Protein AF-A0AB72ZV58-F1 (afdb_monomer_lite)

Foldseek 3Di:
DDCVLCVVLVLLSVLVVVCVVLVDPFFPDWDDPAAQWIWTQGPVRDIDIGGDNVRGPVSVVSNVVSVCVSVVHDD

Radius of gyration: 13.17 Å; chains: 1; bounding box: 29×23×32 Å

pLDDT: mean 90.04, std 6.02, range [59.75, 95.56]

Organism: NCBI:txid1159019

Sequence (75 aa):
MDLDKLKDYRALRNAILRLLPYLDSGITELIMNKEKEIWLYKLNGVREKVFDENLDKAFILGFGEQLASFRDLFF

Secondary structure (DSSP, 8-state):
---GGGTT-HHHHHHHHHHGGGS-TTEEEEEEEETTEEEEEETTS-EEEEE-TTS-HHHHHHHHHHHHHHTT---

Structure (mmCIF, N/CA/C/O backbone):
data_AF-A0AB72ZV58-F1
#
_entry.id   AF-A0AB72ZV58-F1
#
loop_
_atom_site.group_PDB
_atom_site.id
_atom_site.type_symbol
_atom_site.label_atom_id
_atom_site.label_alt_id
_atom_site.label_comp_id
_atom_site.label_asym_id
_atom_site.label_entity_id
_atom_site.label_seq_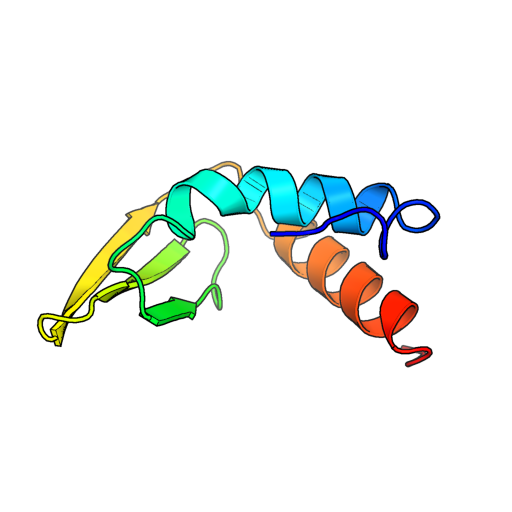id
_atom_site.pdbx_PDB_ins_code
_atom_site.Cartn_x
_atom_site.Cartn_y
_atom_site.Cartn_z
_atom_site.occupancy
_atom_site.B_iso_or_equiv
_atom_site.auth_seq_id
_atom_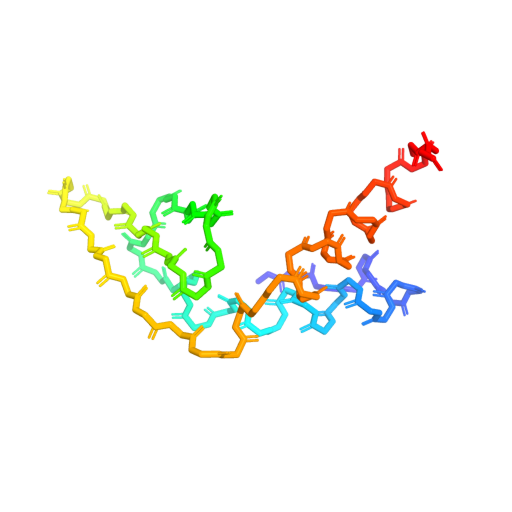site.auth_comp_id
_atom_site.auth_asym_id
_atom_site.auth_atom_id
_atom_site.pdbx_PDB_model_num
ATOM 1 N N . MET A 1 1 ? -7.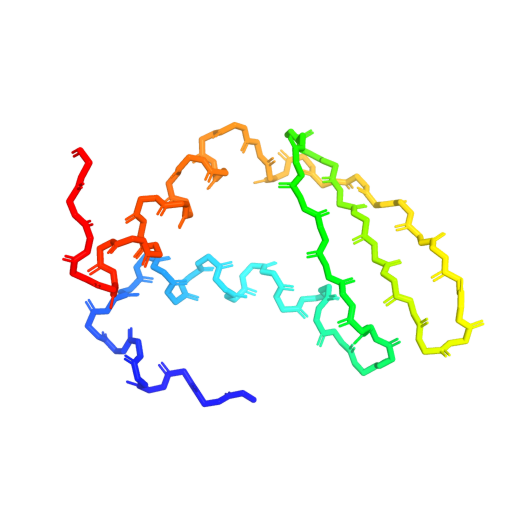346 -11.667 -3.569 1.00 71.62 1 MET A N 1
ATOM 2 C CA . MET A 1 1 ? -6.823 -10.709 -4.567 1.00 71.62 1 MET A CA 1
ATOM 3 C C . MET A 1 1 ? -6.075 -11.494 -5.629 1.00 71.62 1 MET A C 1
ATOM 5 O O . MET A 1 1 ? -5.230 -12.298 -5.260 1.00 71.62 1 MET A O 1
ATOM 9 N N . ASP A 1 2 ? -6.415 -11.307 -6.902 1.00 80.69 2 ASP A N 1
ATOM 10 C CA . ASP A 1 2 ? -5.710 -11.929 -8.029 1.00 80.69 2 ASP A CA 1
ATOM 11 C C . ASP A 1 2 ? -4.495 -11.065 -8.412 1.00 80.69 2 ASP A C 1
ATOM 13 O O . ASP A 1 2 ? -4.652 -9.909 -8.811 1.00 80.69 2 ASP A O 1
ATOM 17 N N . LEU A 1 3 ? -3.289 -11.611 -8.230 1.00 84.06 3 LEU A N 1
ATOM 18 C CA . LEU A 1 3 ? -2.019 -10.938 -8.518 1.00 84.06 3 LEU A CA 1
ATOM 19 C C . LEU A 1 3 ? -1.411 -11.367 -9.861 1.00 84.06 3 LEU A C 1
ATOM 21 O O . LEU A 1 3 ? -0.329 -10.887 -10.204 1.00 84.06 3 LEU A O 1
ATOM 25 N N . ASP A 1 4 ? -2.080 -12.217 -10.644 1.00 86.44 4 ASP A N 1
ATOM 26 C CA . ASP A 1 4 ? -1.552 -12.695 -11.929 1.00 86.44 4 ASP A CA 1
ATOM 27 C C . ASP A 1 4 ? -1.447 -11.566 -12.958 1.00 86.44 4 ASP A C 1
ATOM 29 O O . ASP A 1 4 ? -0.563 -11.567 -13.817 1.00 86.44 4 ASP A O 1
ATOM 33 N N . LYS A 1 5 ? -2.268 -10.521 -12.801 1.00 85.12 5 LYS A N 1
ATOM 34 C CA . LYS A 1 5 ? -2.170 -9.265 -13.565 1.00 85.12 5 LYS A CA 1
ATOM 35 C C . LYS A 1 5 ? -0.840 -8.530 -13.363 1.00 85.12 5 LYS A C 1
ATOM 37 O O . LYS A 1 5 ? -0.510 -7.649 -14.147 1.00 85.12 5 LYS A O 1
ATOM 42 N N . LEU A 1 6 ? -0.078 -8.890 -12.331 1.00 87.81 6 LEU A N 1
ATOM 43 C CA . LEU A 1 6 ? 1.220 -8.307 -11.993 1.00 87.81 6 LEU A CA 1
ATOM 44 C C . LEU A 1 6 ? 2.384 -9.264 -12.272 1.00 87.81 6 LEU A C 1
ATOM 46 O O . LEU A 1 6 ? 3.488 -9.034 -11.779 1.00 87.81 6 LEU A O 1
ATOM 50 N N . LYS A 1 7 ? 2.168 -10.341 -13.041 1.00 87.25 7 LYS A N 1
ATOM 51 C CA . LYS A 1 7 ? 3.204 -11.346 -13.347 1.00 87.25 7 LYS A CA 1
ATOM 52 C C . LYS A 1 7 ? 4.489 -10.737 -13.928 1.00 87.25 7 LYS A C 1
ATOM 54 O O . LYS A 1 7 ? 5.584 -11.171 -13.567 1.00 87.25 7 LYS A O 1
ATOM 59 N N . ASP A 1 8 ? 4.342 -9.694 -14.744 1.00 89.25 8 ASP A N 1
ATOM 60 C CA . ASP A 1 8 ? 5.446 -8.983 -15.396 1.00 89.25 8 ASP A CA 1
ATOM 61 C C . ASP A 1 8 ? 5.962 -7.803 -14.542 1.00 89.25 8 ASP A C 1
ATOM 63 O O . ASP A 1 8 ? 7.075 -7.325 -14.739 1.00 89.25 8 ASP A O 1
ATOM 67 N N . TYR A 1 9 ? 5.215 -7.405 -13.504 1.00 90.94 9 TYR A N 1
ATOM 68 C CA . TYR A 1 9 ? 5.528 -6.301 -12.589 1.00 90.94 9 TYR A CA 1
ATOM 69 C C . TYR A 1 9 ? 5.965 -6.831 -11.218 1.00 90.94 9 TYR A C 1
ATOM 71 O O . TYR A 1 9 ? 5.330 -6.585 -10.189 1.00 90.94 9 TYR A O 1
ATOM 79 N N . ARG A 1 10 ? 7.069 -7.590 -11.190 1.00 91.31 10 ARG A N 1
ATOM 80 C CA . ARG A 1 10 ? 7.548 -8.285 -9.976 1.00 91.31 10 ARG A CA 1
ATOM 81 C C . ARG A 1 10 ? 7.744 -7.353 -8.779 1.00 91.31 10 ARG A C 1
ATOM 83 O O . ARG A 1 10 ? 7.383 -7.721 -7.665 1.00 91.31 10 ARG A O 1
AT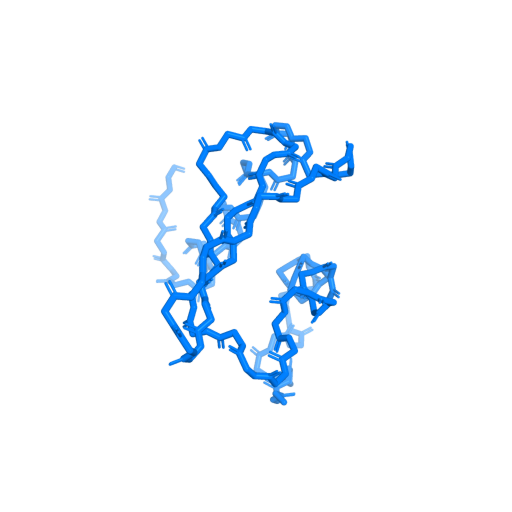OM 90 N N . ALA A 1 11 ? 8.291 -6.158 -9.000 1.00 91.25 11 ALA A N 1
ATOM 91 C CA . ALA A 1 11 ? 8.509 -5.185 -7.932 1.00 91.25 11 ALA A CA 1
ATOM 92 C C . ALA A 1 11 ? 7.181 -4.666 -7.353 1.00 91.25 11 ALA A C 1
ATOM 94 O O . ALA A 1 11 ? 7.006 -4.689 -6.135 1.00 91.25 11 ALA A O 1
ATOM 95 N N . LEU A 1 12 ? 6.210 -4.311 -8.207 1.00 93.00 12 LEU A N 1
ATOM 96 C CA . LEU A 1 12 ? 4.866 -3.920 -7.768 1.00 93.00 12 LEU A CA 1
ATOM 97 C C . LEU A 1 12 ? 4.162 -5.050 -7.008 1.00 93.00 12 LEU A C 1
ATOM 99 O O . LEU A 1 12 ? 3.587 -4.826 -5.944 1.00 93.00 12 LEU A O 1
ATOM 103 N N . ARG A 1 13 ? 4.251 -6.283 -7.521 1.00 93.69 13 ARG A N 1
ATOM 104 C CA . ARG A 1 13 ? 3.697 -7.467 -6.857 1.00 93.69 13 ARG A CA 1
ATOM 105 C C . ARG A 1 13 ? 4.279 -7.639 -5.454 1.00 93.69 13 ARG A C 1
ATOM 107 O O . ARG A 1 13 ? 3.518 -7.822 -4.510 1.00 93.69 13 ARG A O 1
ATOM 114 N N . ASN A 1 14 ? 5.600 -7.549 -5.304 1.00 91.81 14 ASN A N 1
ATOM 115 C CA . ASN A 1 14 ? 6.263 -7.672 -4.004 1.00 91.81 14 ASN A CA 1
ATOM 116 C C . ASN A 1 14 ? 5.865 -6.548 -3.039 1.00 91.81 14 ASN A C 1
ATOM 118 O O . ASN A 1 14 ? 5.661 -6.808 -1.855 1.00 91.81 14 ASN A O 1
ATOM 122 N N . ALA A 1 15 ? 5.707 -5.319 -3.537 1.00 91.31 15 ALA A N 1
ATOM 123 C CA . ALA A 1 15 ? 5.241 -4.205 -2.720 1.00 91.31 15 ALA A CA 1
ATOM 124 C C . ALA A 1 15 ? 3.810 -4.432 -2.203 1.00 91.31 15 ALA A C 1
ATOM 126 O O . ALA A 1 15 ? 3.557 -4.265 -1.013 1.00 91.31 15 ALA A O 1
ATOM 127 N N . ILE A 1 16 ? 2.894 -4.908 -3.053 1.00 91.06 16 ILE A N 1
ATOM 128 C CA . ILE A 1 16 ? 1.522 -5.247 -2.643 1.00 91.06 16 ILE A CA 1
ATOM 129 C C . ILE A 1 16 ? 1.507 -6.414 -1.650 1.00 91.06 16 ILE A C 1
ATOM 131 O O . ILE A 1 16 ? 0.770 -6.365 -0.669 1.00 91.06 16 ILE A O 1
ATOM 135 N N . LEU A 1 17 ? 2.341 -7.441 -1.856 1.00 91.19 17 LEU A N 1
ATOM 136 C CA . LEU A 1 17 ? 2.478 -8.548 -0.903 1.00 91.19 17 LEU A CA 1
ATOM 137 C C . LEU A 1 17 ? 2.916 -8.059 0.485 1.00 91.19 17 LEU A C 1
ATOM 139 O O . LEU A 1 17 ? 2.432 -8.580 1.484 1.00 91.19 17 LEU A O 1
ATOM 143 N N . ARG A 1 18 ? 3.776 -7.035 0.558 1.00 89.75 18 ARG A N 1
ATOM 144 C CA . ARG A 1 18 ? 4.190 -6.419 1.828 1.00 89.75 18 ARG A CA 1
ATOM 145 C C . ARG A 1 18 ? 3.050 -5.673 2.523 1.00 89.75 18 ARG A C 1
ATOM 147 O O . ARG A 1 18 ? 3.027 -5.618 3.744 1.00 89.75 18 ARG A O 1
ATOM 154 N N . LEU A 1 19 ? 2.102 -5.136 1.755 1.00 91.00 19 LEU A N 1
ATOM 155 C CA . LEU A 1 19 ? 0.931 -4.431 2.279 1.00 91.00 19 LEU A CA 1
ATOM 156 C C . LEU A 1 19 ? -0.225 -5.366 2.663 1.00 91.00 19 LEU A C 1
ATOM 158 O O . LEU A 1 19 ? -1.128 -4.936 3.374 1.00 91.00 19 LEU A O 1
ATOM 162 N N . LEU A 1 20 ? -0.208 -6.636 2.238 1.00 89.12 20 LEU A N 1
ATOM 163 C CA . LEU A 1 20 ? -1.280 -7.601 2.518 1.00 89.12 20 LEU A CA 1
ATOM 164 C C . LEU A 1 20 ? -1.711 -7.692 3.992 1.00 89.12 20 LEU A C 1
ATOM 166 O O . LEU A 1 20 ? -2.920 -7.739 4.211 1.00 89.12 20 LEU A O 1
ATOM 170 N N . PRO A 1 21 ? -0.806 -7.685 4.995 1.00 88.62 21 PRO A N 1
ATOM 171 C CA . PRO A 1 21 ? -1.205 -7.735 6.406 1.00 88.62 21 PRO A CA 1
ATOM 172 C C . PRO A 1 21 ? -2.118 -6.577 6.835 1.00 88.62 21 PRO A C 1
ATOM 174 O O . PRO A 1 21 ? -2.851 -6.693 7.810 1.00 88.62 21 PRO A O 1
ATOM 177 N N . TYR A 1 22 ? -2.083 -5.465 6.101 1.00 89.12 22 TYR A N 1
ATOM 178 C CA . TYR A 1 22 ? -2.874 -4.264 6.349 1.00 89.12 22 TYR A CA 1
ATOM 179 C C . TYR A 1 22 ? -4.135 -4.176 5.481 1.00 89.12 22 TYR A C 1
ATOM 181 O O . TYR A 1 22 ? -4.940 -3.266 5.658 1.00 89.12 22 TYR A O 1
ATOM 189 N N . LEU A 1 23 ? -4.300 -5.097 4.530 1.00 82.75 23 LEU A N 1
ATOM 190 C CA . LEU A 1 23 ? -5.445 -5.192 3.618 1.00 82.75 23 LEU A CA 1
ATOM 191 C C . LEU A 1 23 ? -6.406 -6.316 4.034 1.00 82.75 23 LEU A C 1
ATOM 193 O O . LEU A 1 23 ? -7.144 -6.849 3.203 1.00 82.75 23 LEU A O 1
ATOM 197 N N . ASP A 1 24 ? -6.357 -6.707 5.307 1.00 79.75 24 ASP A N 1
ATOM 198 C CA . ASP A 1 24 ? -7.200 -7.759 5.861 1.00 79.75 24 ASP A CA 1
ATOM 199 C C . ASP A 1 24 ? -8.686 -7.349 5.904 1.00 79.75 24 ASP A C 1
ATOM 201 O O . ASP A 1 24 ? -9.056 -6.172 5.804 1.00 79.75 24 ASP A O 1
ATOM 205 N N . SER A 1 25 ? -9.560 -8.344 6.054 1.00 75.56 25 SER A N 1
ATOM 206 C CA . SER A 1 25 ? -11.004 -8.153 6.145 1.00 75.56 25 SER A CA 1
ATOM 207 C C . SER A 1 25 ? -11.361 -7.162 7.257 1.00 75.56 25 SER A C 1
ATOM 209 O O . SER A 1 25 ? -11.002 -7.339 8.418 1.00 75.56 25 SER A O 1
ATOM 211 N N . GLY A 1 26 ? -12.127 -6.128 6.907 1.00 86.25 26 GLY A N 1
ATOM 212 C CA . GLY A 1 26 ? -12.565 -5.088 7.840 1.00 86.25 26 GLY A CA 1
ATOM 213 C C . GLY A 1 26 ? -11.852 -3.749 7.677 1.00 86.25 26 GLY A C 1
ATOM 214 O O . GLY A 1 26 ? -12.344 -2.764 8.231 1.00 86.25 26 GLY A O 1
ATOM 215 N N . ILE A 1 27 ? -10.770 -3.688 6.892 1.00 92.19 27 ILE A N 1
ATOM 216 C CA . ILE A 1 27 ? -10.147 -2.434 6.452 1.00 92.19 27 ILE A CA 1
ATOM 217 C C . ILE A 1 27 ? -10.843 -1.928 5.182 1.00 92.19 27 ILE A C 1
ATOM 219 O O . ILE A 1 27 ? -11.024 -2.671 4.220 1.00 92.19 27 ILE A O 1
ATOM 223 N N . THR A 1 28 ? -11.244 -0.659 5.177 1.00 92.44 28 THR A N 1
ATOM 224 C CA . THR A 1 28 ? -11.832 0.031 4.020 1.00 92.44 28 THR A CA 1
ATOM 225 C C . THR A 1 28 ? -10.807 0.858 3.263 1.00 92.44 28 THR A C 1
ATOM 227 O O . THR A 1 28 ? -10.882 0.954 2.042 1.00 92.44 28 THR A O 1
ATOM 230 N N . GLU A 1 29 ? -9.858 1.465 3.979 1.00 93.38 29 GLU A N 1
ATOM 231 C CA . GLU A 1 29 ? -8.830 2.324 3.394 1.00 93.38 29 GLU A CA 1
ATOM 232 C C . GLU A 1 29 ? -7.499 2.122 4.117 1.00 93.38 29 GLU A C 1
ATOM 234 O O . GLU A 1 29 ? -7.450 1.992 5.344 1.00 93.38 29 GLU A O 1
ATOM 239 N N . LEU A 1 30 ? -6.421 2.144 3.336 1.00 93.81 30 LEU A N 1
ATOM 240 C CA . LEU A 1 30 ? -5.042 2.177 3.803 1.00 93.81 30 LEU A CA 1
ATOM 241 C C . LEU A 1 30 ? -4.400 3.447 3.254 1.00 93.81 30 LEU A C 1
ATOM 243 O O . LEU A 1 30 ? -4.373 3.652 2.040 1.00 93.81 30 LEU A O 1
ATOM 247 N N . ILE A 1 31 ? -3.871 4.289 4.138 1.00 93.62 31 ILE A N 1
ATOM 248 C CA . ILE A 1 31 ? -3.210 5.544 3.766 1.00 93.62 31 ILE A CA 1
ATOM 249 C C . ILE A 1 31 ? -1.775 5.535 4.288 1.00 93.62 31 ILE A C 1
ATOM 251 O O . ILE A 1 31 ? -1.545 5.320 5.476 1.00 93.62 31 ILE A O 1
ATOM 255 N N . MET A 1 32 ? -0.817 5.822 3.406 1.00 92.00 32 MET A N 1
ATOM 256 C CA . MET A 1 32 ? 0.614 5.899 3.711 1.00 92.00 32 MET A CA 1
ATOM 257 C C . MET A 1 32 ? 1.192 7.172 3.077 1.00 92.00 32 MET A C 1
ATOM 259 O O . MET A 1 32 ? 1.681 7.158 1.952 1.00 92.00 32 MET A O 1
ATOM 263 N N . ASN A 1 33 ? 1.098 8.292 3.799 1.00 83.19 33 ASN A N 1
ATOM 264 C CA . ASN A 1 33 ? 1.570 9.607 3.327 1.00 83.19 33 ASN A CA 1
ATOM 265 C C . ASN A 1 33 ? 2.906 10.026 3.952 1.00 83.19 33 ASN A C 1
ATOM 267 O O . ASN A 1 33 ? 3.507 11.018 3.541 1.00 83.19 33 ASN A O 1
ATOM 271 N N . LYS A 1 34 ? 3.353 9.301 4.976 1.00 90.25 34 LYS A N 1
ATOM 272 C CA . LYS A 1 34 ? 4.596 9.552 5.694 1.00 90.25 34 LYS A CA 1
ATOM 273 C C . LYS A 1 34 ? 5.323 8.228 5.861 1.00 90.25 34 LYS A C 1
ATOM 275 O O . LYS A 1 34 ? 4.689 7.200 6.077 1.00 90.25 34 LYS A O 1
ATOM 280 N N . GLU A 1 35 ? 6.647 8.268 5.750 1.00 92.81 35 GLU A N 1
ATOM 281 C CA . GLU A 1 35 ? 7.476 7.090 5.988 1.00 92.81 35 GLU A CA 1
ATOM 282 C C . GLU A 1 35 ? 7.147 6.460 7.340 1.00 92.81 35 GLU A C 1
ATOM 284 O O . GLU A 1 35 ? 6.923 7.154 8.338 1.00 92.81 35 GLU A O 1
ATOM 289 N N . LYS A 1 36 ? 7.109 5.131 7.337 1.00 94.56 36 LYS A N 1
ATOM 290 C CA . LYS A 1 36 ? 6.851 4.265 8.483 1.00 94.56 36 LYS A CA 1
ATOM 291 C C . LYS A 1 36 ? 5.460 4.392 9.091 1.00 94.56 36 LYS A C 1
ATOM 293 O O . LYS A 1 36 ? 5.167 3.688 10.048 1.00 94.56 36 LYS A O 1
ATOM 298 N N . GLU A 1 37 ? 4.607 5.270 8.574 1.00 95.31 37 GLU A N 1
ATOM 299 C CA . GLU A 1 37 ? 3.297 5.573 9.136 1.00 95.31 37 GLU A CA 1
ATOM 300 C C . GLU A 1 37 ? 2.184 5.099 8.202 1.00 95.31 37 GLU A C 1
ATOM 302 O O . GLU A 1 37 ? 2.059 5.567 7.068 1.00 95.31 37 GLU A O 1
ATOM 307 N N . ILE A 1 38 ? 1.329 4.220 8.724 1.00 95.12 38 ILE A N 1
ATOM 308 C CA . ILE A 1 38 ? 0.128 3.742 8.042 1.00 95.12 38 ILE A CA 1
ATOM 309 C C . ILE A 1 38 ? -1.101 4.128 8.855 1.00 95.12 38 ILE A C 1
ATOM 311 O O . ILE A 1 38 ? -1.143 3.944 10.073 1.00 95.12 38 ILE A O 1
ATOM 315 N N . TRP A 1 39 ? -2.130 4.605 8.166 1.00 95.56 39 TRP A N 1
ATOM 316 C CA . TRP A 1 39 ? -3.473 4.743 8.710 1.00 95.56 39 TRP A CA 1
ATOM 317 C C . TRP A 1 39 ? -4.403 3.705 8.099 1.00 95.56 39 TRP A C 1
ATOM 319 O O . TRP A 1 39 ? -4.548 3.644 6.879 1.00 95.56 39 TRP A O 1
ATOM 329 N N . LEU A 1 40 ? -5.056 2.927 8.960 1.00 95.12 40 LEU A N 1
ATOM 330 C CA . LEU A 1 40 ? -6.049 1.925 8.595 1.00 95.12 40 LEU A CA 1
ATOM 331 C C . LEU A 1 40 ? -7.430 2.406 9.021 1.00 95.12 40 LEU A C 1
ATOM 333 O O . LEU A 1 40 ? -7.687 2.633 10.206 1.00 95.12 40 LEU A O 1
ATOM 337 N N . TYR A 1 41 ? -8.319 2.555 8.051 1.00 95.06 41 TYR A N 1
ATOM 338 C CA . TYR A 1 41 ? -9.714 2.903 8.278 1.00 95.06 41 TYR A CA 1
ATOM 339 C C . TYR A 1 41 ? -10.520 1.618 8.265 1.00 95.06 41 TYR A C 1
ATOM 341 O O . TYR A 1 41 ? -10.362 0.795 7.365 1.00 95.06 41 TYR A O 1
ATOM 349 N N . LYS A 1 42 ? -11.359 1.427 9.279 1.00 93.56 42 LYS A N 1
ATOM 350 C CA . LYS A 1 42 ? -12.131 0.201 9.473 1.00 93.56 42 LYS A CA 1
ATOM 351 C C . LYS A 1 42 ? -13.610 0.420 9.175 1.00 93.56 42 LYS A C 1
ATOM 353 O O . LYS A 1 42 ? -14.132 1.516 9.372 1.00 93.56 42 LYS A O 1
ATOM 358 N N . LEU A 1 43 ? -14.317 -0.651 8.809 1.00 93.12 43 LEU A N 1
ATOM 359 C CA . LEU A 1 43 ? -15.770 -0.631 8.555 1.00 93.12 43 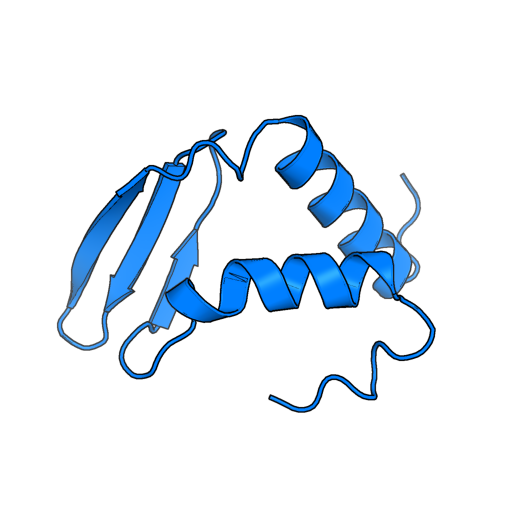LEU A CA 1
ATOM 360 C C . LEU A 1 43 ? -16.596 -0.109 9.742 1.00 93.12 43 LEU A C 1
ATOM 362 O O . LEU A 1 43 ? -17.668 0.455 9.552 1.00 93.12 43 LEU A O 1
ATOM 366 N N . ASN A 1 44 ? -16.099 -0.280 10.968 1.00 93.25 44 ASN A N 1
ATOM 367 C CA . ASN A 1 44 ? -16.741 0.223 12.184 1.00 93.25 44 ASN A CA 1
ATOM 368 C C . ASN A 1 44 ? -16.442 1.712 12.469 1.00 93.25 44 ASN A C 1
ATOM 370 O O . ASN A 1 44 ? -16.761 2.199 13.551 1.00 93.25 44 ASN A O 1
ATOM 374 N N . GLY A 1 45 ? -15.798 2.422 11.538 1.00 93.88 45 GLY A N 1
ATOM 375 C CA . GLY A 1 45 ? -15.433 3.834 11.661 1.00 93.88 45 GLY A CA 1
ATOM 376 C C . GLY A 1 45 ? -14.154 4.103 12.462 1.00 93.88 45 GLY A C 1
ATOM 377 O O . GLY A 1 45 ? -13.735 5.258 12.563 1.00 93.88 45 GLY A O 1
ATOM 378 N N . VAL A 1 46 ? -13.510 3.071 13.019 1.00 95.12 46 VAL A N 1
ATOM 379 C CA . VAL A 1 46 ? -12.248 3.221 13.757 1.00 95.12 46 VAL A CA 1
ATOM 380 C C . VAL A 1 46 ? -11.108 3.543 12.796 1.00 95.12 46 VAL A C 1
ATOM 382 O O . VAL A 1 46 ? -11.007 2.976 11.708 1.00 95.12 46 VAL A O 1
ATOM 385 N N . ARG A 1 47 ? -10.221 4.435 13.242 1.00 95.06 47 ARG A N 1
ATOM 386 C CA . ARG A 1 47 ? -8.952 4.744 12.584 1.00 95.06 47 ARG A CA 1
ATOM 387 C C . ARG A 1 47 ? -7.822 4.237 13.457 1.00 95.06 47 ARG A C 1
ATOM 389 O O . ARG A 1 47 ? -7.720 4.622 14.619 1.00 95.06 47 ARG A O 1
ATOM 396 N N . GLU A 1 48 ? -6.989 3.382 12.895 1.00 94.31 48 GLU A N 1
ATOM 397 C CA . GLU A 1 48 ? -5.826 2.827 13.569 1.00 94.31 48 GLU A CA 1
ATOM 398 C C . GLU A 1 48 ? -4.557 3.353 12.913 1.00 94.31 48 GLU A C 1
ATOM 400 O O . GLU A 1 48 ? -4.432 3.353 11.689 1.00 94.31 48 GLU A O 1
ATOM 405 N N . LYS A 1 49 ? -3.621 3.804 13.744 1.00 95.19 49 LYS A N 1
ATOM 406 C CA . LYS A 1 49 ? -2.295 4.214 13.306 1.00 95.19 49 LYS A CA 1
ATOM 407 C C . LYS A 1 49 ? -1.311 3.088 13.593 1.00 95.19 49 LYS A C 1
ATOM 409 O O . LYS A 1 49 ? -1.157 2.703 14.750 1.00 95.19 49 LYS A O 1
ATOM 414 N N . VAL A 1 50 ? -0.629 2.608 12.559 1.00 93.94 50 VAL A N 1
ATOM 415 C CA . VAL A 1 50 ? 0.390 1.558 12.651 1.00 93.94 50 VAL A CA 1
ATOM 416 C C . VAL A 1 50 ? 1.744 2.134 12.258 1.00 93.94 50 VAL A C 1
ATOM 418 O O . VAL A 1 50 ? 1.839 2.928 11.319 1.00 93.94 50 VAL A O 1
ATOM 421 N N . PHE A 1 51 ? 2.784 1.728 12.985 1.00 94.56 51 PHE A N 1
ATOM 422 C CA . PHE A 1 51 ? 4.166 2.034 12.640 1.00 94.56 51 PHE A CA 1
ATOM 423 C C . PHE A 1 51 ? 4.852 0.794 12.076 1.00 94.56 51 PHE A C 1
ATOM 425 O O . PHE A 1 51 ? 4.879 -0.245 12.735 1.00 94.56 51 PHE A O 1
ATOM 432 N N . ASP A 1 52 ? 5.410 0.916 10.875 1.00 92.94 52 ASP A N 1
ATOM 433 C CA . ASP A 1 52 ? 6.195 -0.136 10.234 1.00 92.94 52 ASP A CA 1
ATOM 434 C C . ASP A 1 52 ? 7.508 0.433 9.687 1.00 92.94 52 ASP A C 1
ATOM 436 O O . ASP A 1 52 ? 7.541 1.103 8.657 1.00 92.94 52 ASP A O 1
ATOM 440 N N . GLU A 1 53 ? 8.613 0.139 10.375 1.00 92.31 53 GLU A N 1
ATOM 441 C CA . GLU A 1 53 ? 9.970 0.587 10.020 1.00 92.31 53 GLU A CA 1
ATOM 442 C C . GLU A 1 53 ? 10.394 0.179 8.602 1.00 92.31 53 GLU A C 1
ATOM 444 O O . GLU A 1 53 ? 11.282 0.784 8.005 1.00 92.31 53 GLU A O 1
ATOM 449 N N . ASN A 1 54 ? 9.737 -0.840 8.059 1.00 88.50 54 ASN A N 1
ATOM 450 C CA . ASN A 1 54 ? 9.958 -1.376 6.730 1.00 88.50 54 ASN A CA 1
ATOM 451 C C . ASN A 1 54 ? 9.370 -0.538 5.589 1.00 88.50 54 ASN A C 1
ATOM 453 O O . ASN A 1 54 ? 9.710 -0.784 4.428 1.00 88.50 54 ASN A O 1
ATOM 457 N N . LEU A 1 55 ? 8.467 0.397 5.896 1.00 91.56 55 LEU A N 1
ATOM 458 C CA . LEU A 1 55 ? 7.831 1.297 4.932 1.00 91.56 55 LEU A CA 1
ATOM 459 C C . LEU A 1 55 ? 8.538 2.651 4.922 1.00 91.56 55 LEU A C 1
ATOM 461 O O . LEU A 1 55 ? 7.932 3.708 5.104 1.00 91.56 55 LEU A O 1
ATOM 465 N N . ASP A 1 56 ? 9.854 2.608 4.760 1.00 93.31 56 ASP A N 1
ATOM 466 C CA . ASP A 1 56 ? 10.691 3.795 4.696 1.00 93.31 56 ASP A CA 1
ATOM 467 C C . ASP A 1 56 ? 10.435 4.628 3.424 1.00 93.31 56 ASP A C 1
ATOM 469 O O . ASP A 1 56 ? 9.656 4.276 2.531 1.00 93.31 56 ASP A O 1
ATOM 473 N N . LYS A 1 57 ? 11.111 5.774 3.327 1.00 93.12 57 LYS A N 1
ATOM 474 C CA . LYS A 1 57 ? 11.028 6.644 2.151 1.00 93.12 57 LYS A CA 1
ATOM 475 C C . LYS A 1 57 ? 11.326 5.916 0.834 1.00 93.12 57 LYS A C 1
ATOM 477 O O . LYS A 1 57 ? 10.690 6.226 -0.173 1.00 93.12 57 LYS A O 1
ATOM 482 N N . ALA A 1 58 ? 12.276 4.980 0.823 1.00 92.81 58 ALA A N 1
ATOM 483 C CA . ALA A 1 58 ? 12.643 4.247 -0.386 1.00 92.81 58 ALA A CA 1
ATOM 484 C C . ALA A 1 58 ? 11.498 3.338 -0.848 1.00 92.81 58 ALA A C 1
ATOM 486 O O . ALA A 1 58 ? 11.198 3.294 -2.041 1.00 92.81 58 ALA A O 1
ATOM 487 N N . PHE A 1 59 ? 10.807 2.684 0.090 1.00 93.19 59 PHE A N 1
ATOM 488 C CA . PHE A 1 59 ? 9.605 1.921 -0.218 1.00 93.19 59 PHE A CA 1
ATOM 489 C C . PHE A 1 59 ? 8.510 2.798 -0.836 1.00 93.19 59 PHE A C 1
ATOM 491 O O . PHE A 1 59 ? 7.969 2.433 -1.877 1.00 93.19 59 PHE A O 1
ATOM 498 N N . ILE A 1 60 ? 8.191 3.950 -0.232 1.00 92.12 60 ILE A N 1
ATOM 499 C CA . ILE A 1 60 ? 7.099 4.824 -0.703 1.00 92.12 60 ILE A CA 1
ATOM 500 C C . ILE A 1 60 ? 7.365 5.327 -2.126 1.00 92.12 60 ILE A C 1
ATOM 502 O O . ILE A 1 60 ? 6.479 5.257 -2.979 1.00 92.12 60 ILE A O 1
ATOM 506 N N . LEU A 1 61 ? 8.585 5.807 -2.386 1.00 92.38 61 LEU A N 1
ATOM 507 C CA . LEU A 1 61 ? 8.979 6.293 -3.709 1.00 92.38 61 LEU A CA 1
ATOM 508 C C . LEU A 1 61 ? 8.936 5.166 -4.742 1.00 92.38 61 LEU A C 1
ATOM 510 O O . LEU A 1 61 ? 8.237 5.288 -5.746 1.00 92.38 61 LEU A O 1
ATOM 514 N N . GLY A 1 62 ? 9.585 4.036 -4.446 1.00 92.81 62 GLY A N 1
ATOM 515 C CA . GLY A 1 62 ? 9.596 2.886 -5.344 1.00 92.81 62 GLY A CA 1
ATOM 516 C C . GLY A 1 62 ? 8.189 2.357 -5.621 1.00 92.81 62 GLY A C 1
ATOM 517 O O . GLY A 1 62 ? 7.862 2.035 -6.758 1.00 92.81 62 GLY A O 1
ATOM 518 N N . PHE A 1 63 ? 7.310 2.318 -4.617 1.00 92.50 63 PHE A N 1
ATOM 519 C CA . PHE A 1 63 ? 5.922 1.904 -4.811 1.00 92.50 63 PHE A CA 1
ATOM 520 C C . PHE A 1 63 ? 5.165 2.842 -5.761 1.00 92.50 63 PHE A C 1
ATOM 522 O O . PHE A 1 63 ? 4.475 2.362 -6.661 1.00 92.50 63 PHE A O 1
ATOM 529 N N . GLY A 1 64 ? 5.333 4.160 -5.612 1.00 91.88 64 GLY A N 1
ATOM 530 C CA . GLY A 1 64 ? 4.744 5.155 -6.511 1.00 91.88 64 GLY A CA 1
ATOM 531 C C . GLY A 1 64 ? 5.234 5.016 -7.954 1.00 91.88 64 GLY A C 1
ATOM 532 O O . GLY A 1 64 ? 4.420 4.980 -8.877 1.00 91.88 64 GLY A O 1
ATOM 533 N N . GLU A 1 65 ? 6.542 4.848 -8.148 1.00 92.69 65 GLU A N 1
ATOM 534 C CA . GLU A 1 65 ? 7.149 4.635 -9.468 1.00 92.69 65 GLU A CA 1
ATOM 535 C C . GLU A 1 65 ? 6.622 3.355 -10.133 1.00 92.69 65 GLU A C 1
ATOM 537 O O . GLU A 1 65 ? 6.251 3.346 -11.309 1.00 92.69 65 GLU A O 1
ATOM 542 N N . GLN A 1 66 ? 6.529 2.257 -9.377 1.00 92.25 66 GLN A N 1
ATOM 543 C CA . GLN A 1 66 ? 5.999 0.995 -9.892 1.00 92.25 66 GLN A CA 1
ATOM 544 C C . GLN A 1 66 ? 4.508 1.094 -10.248 1.00 92.25 66 GLN A C 1
ATOM 546 O O . GLN A 1 66 ? 4.086 0.539 -11.263 1.00 92.25 66 GLN A O 1
ATOM 551 N N . LEU A 1 67 ? 3.709 1.811 -9.450 1.00 91.94 67 LEU A N 1
ATOM 552 C CA . LEU A 1 67 ? 2.292 2.052 -9.741 1.00 91.94 67 LEU A CA 1
ATOM 553 C C . LEU A 1 67 ? 2.094 2.874 -11.011 1.00 91.94 67 LEU A C 1
ATOM 555 O O . LEU A 1 67 ? 1.225 2.555 -11.822 1.00 91.94 67 LEU A O 1
ATOM 559 N N . ALA A 1 68 ? 2.881 3.930 -11.179 1.00 91.31 68 ALA A N 1
ATOM 560 C CA . ALA A 1 68 ? 2.771 4.784 -12.344 1.00 91.31 68 ALA A CA 1
ATOM 561 C C . ALA A 1 68 ? 3.299 4.063 -13.603 1.00 91.31 68 ALA A C 1
ATOM 563 O O . ALA A 1 68 ? 2.606 4.069 -14.618 1.00 91.31 68 ALA A O 1
ATOM 564 N N . SER A 1 69 ? 4.376 3.272 -13.496 1.00 89.44 69 SER A N 1
ATOM 565 C CA . SER A 1 69 ? 4.832 2.367 -14.570 1.00 89.44 69 SER A CA 1
ATOM 566 C C . SER A 1 69 ? 3.762 1.345 -14.973 1.00 89.44 69 SER A C 1
ATOM 568 O O . SER A 1 69 ? 3.557 1.089 -16.153 1.00 89.44 69 SER A O 1
ATOM 570 N N . PHE A 1 70 ? 3.037 0.771 -14.007 1.00 91.38 70 PHE A N 1
ATOM 571 C CA . PHE A 1 70 ? 1.933 -0.160 -14.274 1.00 91.38 70 PHE A CA 1
ATOM 572 C C . PHE A 1 70 ? 0.747 0.494 -15.003 1.00 91.38 70 PHE A C 1
ATOM 574 O O . PHE A 1 70 ? -0.067 -0.192 -15.616 1.00 91.38 70 PHE A O 1
ATOM 581 N N . ARG A 1 71 ? 0.626 1.821 -14.925 1.00 90.19 71 ARG A N 1
ATOM 582 C CA . ARG A 1 71 ? -0.409 2.610 -15.603 1.00 90.19 71 ARG A CA 1
ATOM 583 C C . ARG A 1 71 ? 0.096 3.299 -16.873 1.00 90.19 71 ARG A C 1
ATOM 585 O O . ARG A 1 71 ? -0.623 4.151 -17.386 1.00 90.19 71 ARG A O 1
ATOM 592 N N . ASP A 1 72 ? 1.301 2.964 -17.337 1.00 88.31 72 ASP A N 1
ATOM 593 C CA . ASP A 1 72 ? 1.980 3.6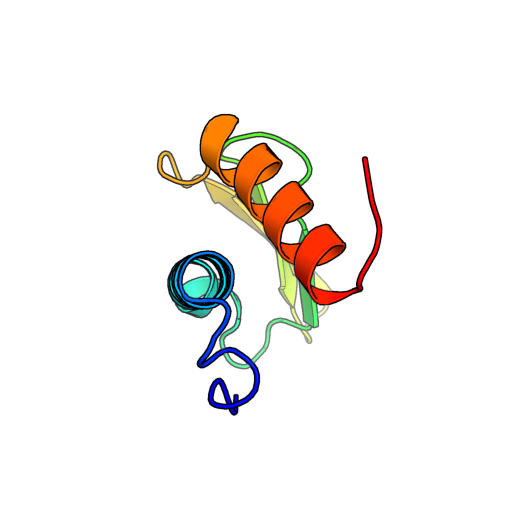33 -18.453 1.00 88.31 72 ASP A CA 1
ATOM 594 C C . ASP A 1 72 ? 2.074 5.164 -18.265 1.00 88.31 72 ASP A C 1
ATOM 596 O O . ASP A 1 72 ? 2.028 5.944 -19.217 1.00 88.31 72 ASP A O 1
ATOM 600 N N . LEU A 1 73 ? 2.184 5.607 -17.007 1.00 87.50 73 LEU A N 1
ATOM 601 C CA . LEU A 1 73 ? 2.427 6.995 -16.632 1.00 87.50 73 LEU A CA 1
ATOM 602 C C . LEU A 1 73 ? 3.934 7.181 -16.444 1.00 87.50 73 LEU A C 1
ATOM 604 O O . LEU A 1 73 ? 4.545 6.486 -15.635 1.00 87.50 73 LEU A O 1
ATOM 608 N N . PHE A 1 74 ? 4.527 8.119 -17.179 1.00 72.44 74 PHE A N 1
ATOM 609 C CA . PHE A 1 74 ? 5.954 8.440 -17.101 1.00 72.44 74 PHE A CA 1
ATOM 610 C C . PHE A 1 74 ? 6.187 9.633 -16.163 1.00 72.44 74 PHE A C 1
ATOM 612 O O . PHE A 1 74 ? 5.382 10.567 -16.141 1.00 72.44 74 PHE A O 1
ATOM 619 N N . PHE A 1 75 ? 7.283 9.591 -15.406 1.00 59.75 75 PHE A N 1
ATOM 620 C CA . PHE A 1 75 ? 7.749 10.617 -14.467 1.00 59.75 75 PHE A CA 1
ATOM 621 C C . PHE A 1 75 ? 9.244 10.862 -14.681 1.00 59.75 75 PHE A C 1
ATOM 623 O O . PHE A 1 75 ? 9.956 9.891 -15.029 1.00 59.75 75 PHE A O 1
#